Protein AF-A0A3D4XBS9-F1 (afdb_monomer)

Structure (mmCIF, N/CA/C/O backbone):
data_AF-A0A3D4XBS9-F1
#
_entry.id   AF-A0A3D4XBS9-F1
#
loop_
_atom_site.group_PDB
_atom_site.id
_atom_site.type_symbol
_atom_site.label_atom_id
_atom_site.label_alt_id
_atom_site.label_comp_id
_atom_site.label_asym_id
_atom_site.label_entity_id
_atom_site.label_seq_id
_atom_site.pdbx_PDB_ins_code
_atom_site.Cartn_x
_atom_site.Cartn_y
_atom_site.Cartn_z
_atom_site.occupancy
_atom_site.B_iso_or_equiv
_atom_site.auth_seq_id
_atom_site.auth_comp_id
_atom_site.auth_asym_id
_atom_site.auth_atom_id
_atom_site.pdbx_PDB_model_num
ATOM 1 N N . MET A 1 1 ? 24.401 6.840 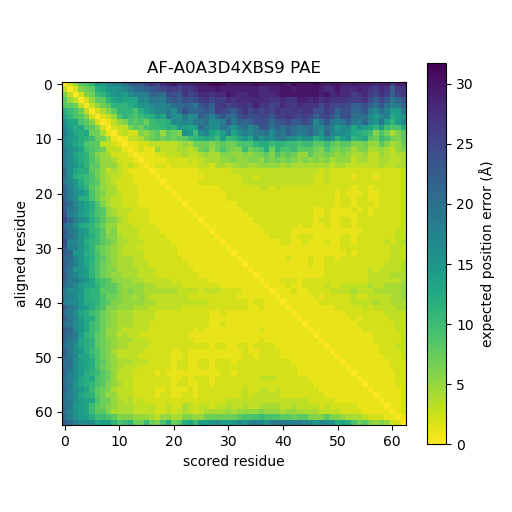-34.686 1.00 45.47 1 MET A N 1
ATOM 2 C CA . MET A 1 1 ? 24.545 6.486 -33.258 1.00 45.47 1 MET A CA 1
ATOM 3 C C . MET A 1 1 ? 23.351 7.073 -32.529 1.00 45.47 1 MET A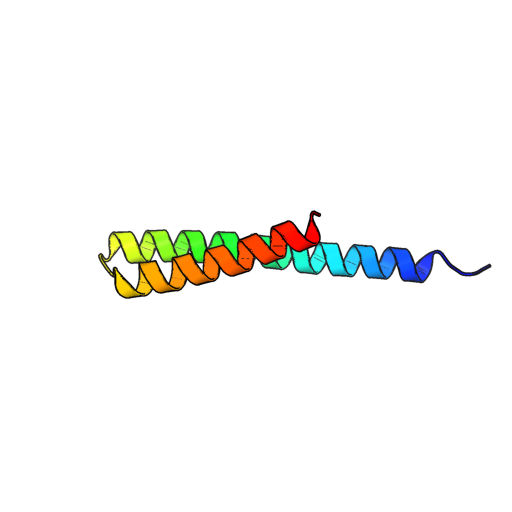 C 1
ATOM 5 O O . MET A 1 1 ? 23.246 8.289 -32.496 1.00 45.47 1 MET A O 1
ATOM 9 N N . GLY A 1 2 ? 22.407 6.271 -32.046 1.00 53.88 2 GLY A N 1
ATOM 10 C CA . GLY A 1 2 ? 21.231 6.826 -31.373 1.00 53.88 2 GLY A CA 1
ATOM 11 C C . GLY A 1 2 ? 20.134 5.796 -31.188 1.00 53.88 2 GLY A C 1
ATOM 12 O O . GLY A 1 2 ? 19.405 5.537 -32.135 1.00 53.88 2 GLY A O 1
ATOM 13 N N . SER A 1 3 ? 20.061 5.228 -29.980 1.00 47.62 3 SER A N 1
ATOM 14 C CA . SER A 1 3 ? 18.890 4.489 -29.464 1.00 47.62 3 SER A CA 1
ATOM 15 C C . SER A 1 3 ? 19.085 3.880 -28.059 1.00 47.62 3 SER A C 1
ATOM 17 O O . SER A 1 3 ? 18.211 3.157 -27.598 1.00 47.62 3 SER A O 1
ATOM 19 N N . GLN A 1 4 ? 20.178 4.169 -27.333 1.00 52.75 4 GLN A N 1
ATOM 20 C CA . GLN A 1 4 ? 20.348 3.674 -25.951 1.00 52.75 4 GLN A CA 1
ATOM 21 C C . GLN A 1 4 ? 19.608 4.550 -24.913 1.00 52.75 4 GLN A C 1
ATOM 23 O O . GLN A 1 4 ? 18.931 4.046 -24.026 1.00 52.75 4 GLN A O 1
ATOM 28 N N . HIS A 1 5 ? 19.647 5.877 -25.084 1.00 52.09 5 HIS A N 1
ATOM 29 C CA . HIS A 1 5 ? 19.255 6.849 -24.050 1.00 52.09 5 HIS A CA 1
ATOM 30 C C . HIS A 1 5 ? 17.752 6.837 -23.685 1.00 52.09 5 HIS A C 1
ATOM 32 O O . HIS A 1 5 ? 17.369 7.123 -22.550 1.00 52.09 5 HIS A O 1
ATOM 38 N N . THR A 1 6 ? 16.873 6.490 -24.626 1.00 55.00 6 THR A N 1
ATOM 39 C CA . THR A 1 6 ? 15.417 6.459 -24.395 1.00 55.00 6 THR A CA 1
ATOM 40 C C . THR A 1 6 ? 14.966 5.210 -23.636 1.00 55.00 6 THR A C 1
ATOM 42 O O . THR A 1 6 ? 14.041 5.291 -22.828 1.00 55.00 6 THR A O 1
ATOM 45 N N . SER A 1 7 ? 15.636 4.073 -23.848 1.00 59.81 7 SER A N 1
ATOM 46 C CA . SER A 1 7 ? 15.334 2.810 -23.158 1.00 59.81 7 SER A CA 1
ATOM 47 C C . SER A 1 7 ? 15.752 2.854 -21.689 1.00 59.81 7 SER A C 1
ATOM 49 O O . SER A 1 7 ? 14.998 2.414 -20.820 1.00 59.81 7 SER A O 1
ATOM 51 N N . ASP A 1 8 ? 16.903 3.467 -21.405 1.00 62.22 8 ASP A N 1
ATOM 52 C CA . ASP A 1 8 ? 17.403 3.648 -20.038 1.00 62.22 8 ASP A CA 1
ATOM 53 C C . ASP A 1 8 ? 16.480 4.575 -19.232 1.00 62.22 8 ASP A C 1
ATOM 55 O O . ASP A 1 8 ? 16.119 4.281 -18.094 1.00 62.22 8 ASP A O 1
ATOM 59 N N . SER A 1 9 ? 15.983 5.642 -19.867 1.00 67.94 9 SER A N 1
ATOM 60 C CA . SER A 1 9 ? 15.035 6.579 -19.251 1.00 67.94 9 SER A CA 1
ATOM 61 C C . SER A 1 9 ? 13.694 5.912 -18.911 1.00 67.94 9 SER A C 1
ATOM 63 O O . SER A 1 9 ? 13.133 6.140 -17.840 1.00 67.94 9 SER A O 1
ATOM 65 N N . PHE A 1 10 ? 13.182 5.047 -19.794 1.00 70.81 10 PHE A N 1
ATOM 66 C CA . PHE A 1 10 ? 11.947 4.292 -19.548 1.00 70.81 10 PHE A CA 1
ATOM 67 C C . PHE A 1 10 ? 12.110 3.253 -18.424 1.00 70.81 10 PHE A C 1
ATOM 69 O O . PHE A 1 10 ? 11.185 3.024 -17.640 1.00 70.81 10 PHE A O 1
ATOM 76 N N . SER A 1 11 ? 13.291 2.637 -18.318 1.00 80.62 11 SER A N 1
ATOM 77 C CA . SER A 1 11 ? 13.640 1.727 -17.221 1.00 80.62 11 SER A CA 1
ATOM 78 C C . SER A 1 11 ? 13.669 2.446 -15.870 1.00 80.62 11 SER A C 1
ATOM 80 O O . SER A 1 11 ? 13.043 1.983 -14.914 1.00 80.62 11 SER A O 1
ATOM 82 N N . GLU A 1 12 ? 14.318 3.609 -15.800 1.00 83.38 12 GLU A N 1
ATOM 83 C CA . GLU A 1 12 ? 14.400 4.387 -14.560 1.00 83.38 12 GLU A CA 1
ATOM 84 C C . GLU A 1 12 ? 13.025 4.901 -14.113 1.00 83.38 12 GLU A C 1
ATOM 86 O O . GLU A 1 12 ? 12.688 4.781 -12.938 1.00 83.38 12 GLU A O 1
ATOM 91 N N . VAL A 1 13 ? 12.164 5.351 -15.035 1.00 83.75 13 VAL A N 1
ATOM 92 C CA . VAL A 1 13 ? 10.781 5.752 -14.701 1.00 83.75 13 VAL A CA 1
ATOM 93 C C . VAL A 1 13 ? 9.977 4.589 -14.110 1.00 83.75 13 VAL A C 1
ATOM 95 O O . VAL A 1 13 ? 9.293 4.767 -13.096 1.00 83.75 13 VAL A O 1
ATOM 98 N N . ARG A 1 14 ? 10.066 3.386 -14.697 1.00 86.06 14 ARG A N 1
ATOM 99 C CA . ARG A 1 14 ? 9.397 2.191 -14.147 1.00 86.06 14 ARG A CA 1
ATOM 100 C C . ARG A 1 14 ? 9.921 1.846 -12.757 1.00 86.06 14 ARG A C 1
ATOM 102 O O . ARG A 1 14 ? 9.120 1.562 -11.870 1.00 86.06 14 ARG A O 1
ATOM 109 N N . LYS A 1 15 ? 11.234 1.934 -12.544 1.00 89.25 15 LYS A N 1
ATOM 110 C CA . LYS A 1 15 ? 11.880 1.683 -11.249 1.00 89.25 15 LYS A CA 1
AT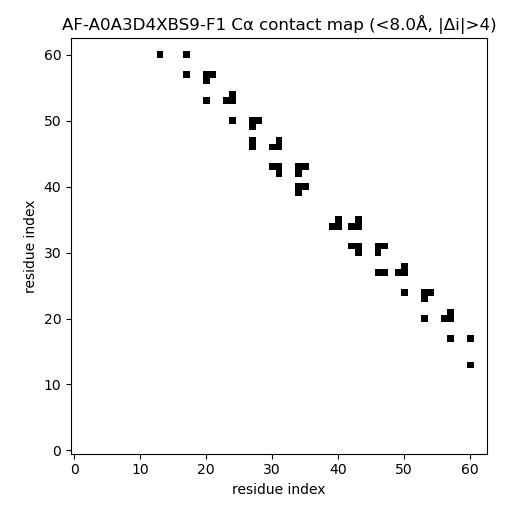OM 111 C C . LYS A 1 15 ? 11.466 2.700 -10.183 1.00 89.25 15 LYS A C 1
ATOM 113 O O . LYS A 1 15 ? 11.137 2.307 -9.066 1.00 89.25 15 LYS A O 1
ATOM 118 N N . THR A 1 16 ? 11.409 3.988 -10.520 1.00 92.62 16 THR A N 1
ATOM 119 C CA . THR A 1 16 ? 10.912 5.031 -9.609 1.00 92.62 16 THR A CA 1
ATOM 120 C C . THR A 1 16 ? 9.452 4.784 -9.238 1.00 92.62 16 THR A C 1
ATOM 122 O O . THR A 1 16 ? 9.116 4.801 -8.053 1.00 92.62 16 THR A O 1
ATOM 125 N N . LYS A 1 17 ? 8.589 4.491 -10.222 1.00 92.88 17 LYS A N 1
ATOM 126 C CA . LYS A 1 17 ? 7.175 4.172 -9.971 1.00 92.88 17 LYS A CA 1
ATOM 127 C C . LYS A 1 17 ? 7.024 2.926 -9.095 1.00 92.88 17 LYS A C 1
ATOM 129 O O . LYS A 1 17 ? 6.221 2.931 -8.167 1.00 92.88 17 LYS A O 1
ATOM 134 N N . PHE A 1 18 ? 7.812 1.887 -9.359 1.00 94.06 18 PHE A N 1
ATOM 135 C CA . PHE A 1 18 ? 7.832 0.662 -8.566 1.00 94.06 18 PHE A CA 1
ATOM 136 C C . PHE A 1 18 ? 8.195 0.930 -7.100 1.00 94.06 18 PHE A C 1
ATOM 138 O O . PHE A 1 18 ? 7.453 0.534 -6.203 1.00 94.06 18 PHE A O 1
ATOM 145 N N . ASN A 1 19 ? 9.295 1.647 -6.852 1.00 94.94 19 ASN A N 1
ATOM 146 C CA . ASN A 1 19 ? 9.738 1.972 -5.494 1.00 94.94 19 ASN A CA 1
ATOM 147 C C . ASN A 1 19 ? 8.672 2.771 -4.736 1.00 94.94 19 ASN A C 1
ATOM 149 O O . ASN A 1 19 ? 8.332 2.430 -3.606 1.00 94.94 19 ASN A O 1
ATOM 153 N N . PHE A 1 20 ? 8.078 3.768 -5.394 1.00 96.31 20 PHE A N 1
ATOM 154 C CA . PHE A 1 20 ? 6.998 4.564 -4.817 1.00 96.31 20 PHE A CA 1
ATOM 155 C C . PHE A 1 20 ? 5.770 3.716 -4.451 1.00 96.31 20 PHE A C 1
ATOM 157 O O . PHE A 1 20 ? 5.200 3.866 -3.370 1.00 96.31 20 PHE A O 1
ATOM 164 N N . LEU A 1 21 ? 5.365 2.787 -5.319 1.00 96.69 21 LEU A N 1
ATOM 165 C CA . LEU A 1 21 ? 4.255 1.877 -5.025 1.00 96.69 21 LEU A CA 1
ATOM 166 C C . LEU A 1 21 ? 4.588 0.910 -3.877 1.00 96.69 21 LEU A C 1
ATOM 168 O O . LEU A 1 21 ? 3.718 0.630 -3.054 1.00 96.69 21 LEU A O 1
ATOM 172 N N . LYS A 1 22 ? 5.837 0.438 -3.756 1.00 96.88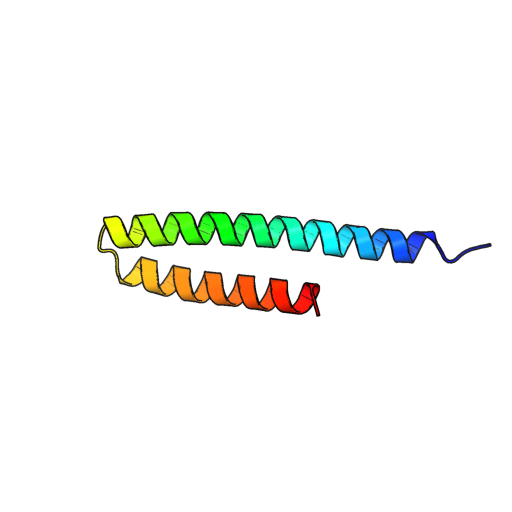 22 LYS A N 1
ATOM 173 C CA . LYS A 1 22 ? 6.276 -0.384 -2.611 1.00 96.88 22 LYS A CA 1
ATOM 174 C C . LYS A 1 22 ? 6.219 0.382 -1.290 1.00 96.88 22 LYS A C 1
ATOM 176 O O . LYS A 1 22 ? 5.778 -0.181 -0.286 1.00 96.88 22 LYS A O 1
ATOM 181 N N . GLU A 1 23 ? 6.623 1.649 -1.282 1.00 97.69 23 GLU A N 1
ATOM 182 C CA . GLU A 1 23 ? 6.511 2.518 -0.104 1.00 97.69 23 GLU A CA 1
ATOM 183 C C . GLU A 1 23 ? 5.047 2.754 0.283 1.00 97.69 23 GLU A C 1
ATOM 185 O O . GLU A 1 23 ? 4.683 2.601 1.452 1.00 97.69 23 GLU A O 1
ATOM 190 N N . GLN A 1 24 ? 4.179 3.031 -0.696 1.00 97.88 24 GLN A N 1
ATOM 191 C CA . GLN A 1 24 ? 2.738 3.147 -0.462 1.00 97.88 24 GLN A CA 1
ATOM 192 C C . GLN A 1 24 ? 2.131 1.854 0.092 1.00 97.88 24 GLN A C 1
ATOM 194 O O . GLN A 1 24 ? 1.380 1.904 1.064 1.00 97.88 24 GLN A O 1
ATOM 199 N N . GLN A 1 25 ? 2.489 0.694 -0.465 1.00 97.75 25 GLN A N 1
ATOM 200 C CA . GLN A 1 25 ? 2.042 -0.613 0.022 1.00 97.75 25 GLN A CA 1
ATOM 201 C C . GLN A 1 25 ? 2.438 -0.826 1.493 1.00 97.75 25 GLN A C 1
ATOM 203 O O . GLN A 1 25 ? 1.640 -1.319 2.293 1.00 97.75 25 GLN A O 1
ATOM 208 N N . CYS A 1 26 ? 3.661 -0.438 1.871 1.00 97.81 26 CYS A N 1
ATOM 209 C CA . CYS A 1 26 ? 4.135 -0.505 3.254 1.00 97.81 26 CYS A CA 1
ATOM 210 C C . CYS A 1 26 ? 3.325 0.424 4.178 1.00 97.81 26 CYS A C 1
ATOM 212 O O . CYS A 1 26 ? 2.839 -0.013 5.224 1.00 97.81 26 CYS A O 1
ATOM 214 N N . SER A 1 27 ? 3.114 1.676 3.761 1.00 98.25 27 SER A N 1
ATOM 215 C CA . SER A 1 27 ? 2.324 2.660 4.513 1.00 98.25 27 SER A CA 1
ATOM 216 C C . SER A 1 27 ? 0.877 2.205 4.724 1.00 98.25 27 SER A C 1
ATOM 218 O O . SER A 1 27 ? 0.377 2.242 5.849 1.00 98.25 27 SER A O 1
ATOM 220 N N . LEU A 1 28 ? 0.219 1.696 3.678 1.00 98.38 28 LEU A N 1
ATOM 221 C CA . LEU A 1 28 ? -1.145 1.169 3.763 1.00 98.38 28 LEU A CA 1
ATOM 222 C C . LEU A 1 28 ? -1.233 -0.009 4.736 1.00 98.38 28 LEU A C 1
ATOM 224 O O . LEU A 1 28 ? -2.118 -0.032 5.585 1.00 98.38 28 LEU A O 1
ATOM 228 N N . ASN A 1 29 ? -0.281 -0.944 4.695 1.00 98.25 29 ASN A N 1
ATOM 229 C CA . ASN A 1 29 ? -0.234 -2.052 5.653 1.00 98.25 29 ASN A CA 1
ATOM 230 C C . ASN A 1 29 ? -0.099 -1.576 7.106 1.00 98.25 29 ASN A C 1
ATOM 232 O O . ASN A 1 29 ? -0.727 -2.144 8.002 1.00 98.25 29 ASN A O 1
ATOM 236 N N . MET A 1 30 ? 0.703 -0.538 7.358 1.00 98.19 30 MET A N 1
ATOM 237 C CA . MET A 1 30 ? 0.823 0.044 8.696 1.00 98.19 30 MET A CA 1
ATOM 238 C C . MET A 1 30 ? -0.494 0.689 9.146 1.00 98.19 30 MET A C 1
ATOM 240 O O . MET A 1 30 ? -0.933 0.455 10.272 1.00 98.19 30 MET A O 1
ATOM 244 N N . GLN A 1 31 ? -1.153 1.441 8.261 1.00 98.31 31 GLN A N 1
ATOM 245 C CA . GLN A 1 31 ? -2.446 2.069 8.545 1.00 98.31 31 GLN A CA 1
ATOM 246 C C . GLN A 1 31 ? -3.554 1.033 8.783 1.00 98.31 31 GLN A C 1
ATOM 248 O O . GLN A 1 31 ? -4.347 1.200 9.703 1.00 98.31 31 GLN A O 1
ATOM 253 N N . ILE A 1 32 ? -3.568 -0.075 8.033 1.00 98.56 32 ILE A N 1
ATOM 254 C CA . ILE A 1 32 ? -4.506 -1.190 8.243 1.00 98.56 32 ILE A CA 1
ATOM 255 C C . ILE A 1 32 ? -4.318 -1.787 9.636 1.00 98.56 32 ILE A C 1
ATOM 257 O O . ILE A 1 32 ? -5.292 -1.973 10.362 1.00 98.56 32 ILE A O 1
ATOM 261 N N . ARG A 1 33 ? -3.069 -2.053 10.045 1.00 98.44 33 ARG A N 1
ATOM 262 C CA . ARG A 1 33 ? -2.776 -2.571 11.392 1.00 98.44 33 ARG A CA 1
ATOM 263 C C . ARG A 1 33 ? -3.259 -1.617 12.481 1.00 98.44 33 ARG A C 1
ATOM 265 O O . ARG A 1 33 ? -3.796 -2.081 13.483 1.00 98.44 33 ARG A O 1
ATOM 272 N N . LEU A 1 34 ? -3.099 -0.309 12.280 1.00 98.44 34 LEU A N 1
ATOM 273 C CA . LEU A 1 34 ? -3.603 0.698 13.212 1.00 98.44 34 LEU A CA 1
ATOM 274 C C . LEU A 1 34 ? -5.139 0.709 13.260 1.00 98.44 34 LEU A C 1
ATOM 276 O O . LEU A 1 34 ? -5.706 0.670 14.347 1.00 98.44 34 LEU A O 1
ATOM 280 N N . ALA A 1 35 ? -5.817 0.693 12.109 1.00 98.31 35 ALA A N 1
ATOM 281 C CA . ALA A 1 35 ? -7.279 0.631 12.042 1.00 98.31 35 ALA A CA 1
ATOM 282 C C . ALA A 1 35 ? -7.826 -0.621 12.751 1.00 98.31 35 ALA A C 1
ATOM 284 O O . ALA A 1 35 ? -8.771 -0.529 13.533 1.00 98.31 35 ALA A O 1
ATOM 285 N N . MET A 1 36 ? -7.166 -1.771 12.576 1.00 97.81 36 MET A N 1
ATOM 286 C CA . MET A 1 36 ? -7.493 -3.004 13.300 1.00 97.81 36 MET A CA 1
ATOM 287 C C . MET A 1 36 ? -7.344 -2.852 14.820 1.00 97.81 36 MET A C 1
ATOM 289 O O . MET A 1 36 ? -8.208 -3.314 15.560 1.00 97.81 36 MET A O 1
ATOM 293 N N . GLN A 1 37 ? -6.271 -2.206 15.292 1.00 98.31 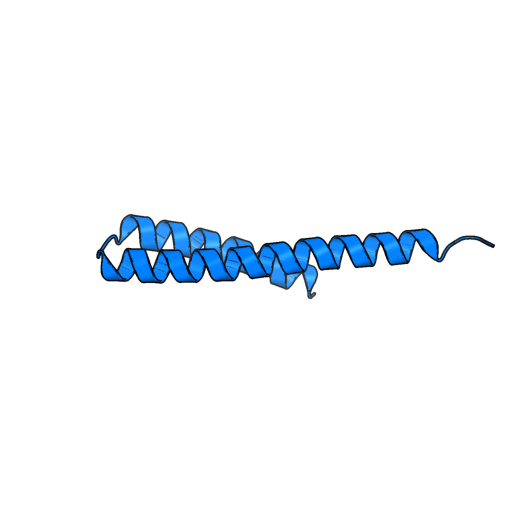37 GLN A N 1
ATOM 294 C CA . GLN A 1 37 ? -6.051 -1.953 16.724 1.00 98.31 37 GLN A CA 1
ATOM 295 C C . GLN A 1 37 ? -7.098 -1.010 17.325 1.00 98.31 37 GLN A C 1
ATOM 297 O O . GLN A 1 37 ? -7.442 -1.144 18.495 1.00 98.31 37 GLN A O 1
ATOM 302 N N . LEU A 1 38 ? -7.603 -0.069 16.528 1.00 98.19 38 LEU A N 1
ATOM 303 C CA . LEU A 1 38 ? -8.649 0.872 16.929 1.00 98.19 38 LEU A CA 1
ATOM 304 C C . LEU A 1 38 ? -10.067 0.310 16.745 1.00 98.19 38 LEU A C 1
ATOM 306 O O . LEU A 1 38 ? -11.031 1.001 17.064 1.00 98.19 38 LEU A O 1
ATOM 310 N N . HIS A 1 39 ? -10.202 -0.923 16.245 1.00 97.56 39 HIS A N 1
ATOM 311 C CA . HIS A 1 39 ? -11.478 -1.527 15.849 1.00 97.56 39 HIS A CA 1
ATOM 312 C C . HIS A 1 39 ? -12.272 -0.680 14.834 1.00 97.56 39 HIS A C 1
ATOM 314 O O . HIS A 1 39 ? -13.499 -0.766 14.762 1.00 97.56 39 HIS A O 1
ATOM 320 N N . ASP A 1 40 ? -11.572 0.116 14.023 1.00 98.06 40 ASP A N 1
ATOM 321 C CA . ASP A 1 40 ? -12.159 0.919 12.953 1.00 98.06 40 ASP A CA 1
ATOM 322 C C . ASP A 1 40 ? -12.302 0.072 11.682 1.00 98.06 40 ASP A C 1
ATOM 324 O O . ASP A 1 40 ? -11.448 0.058 10.791 1.00 98.06 40 ASP A O 1
ATOM 328 N N . VAL A 1 41 ? -13.398 -0.687 11.635 1.00 97.56 41 VAL A N 1
ATOM 329 C CA . VAL A 1 41 ? -13.693 -1.643 10.558 1.00 97.56 41 VAL A CA 1
ATOM 330 C C . VAL A 1 41 ? -13.907 -0.942 9.214 1.00 97.56 41 VAL A C 1
ATOM 332 O O . VAL A 1 41 ? -13.526 -1.488 8.178 1.00 97.56 41 VAL A O 1
ATOM 335 N N . GLN A 1 42 ? -14.478 0.267 9.212 1.00 98.06 42 GLN A N 1
ATOM 336 C CA . GLN A 1 42 ? -14.727 1.006 7.973 1.00 98.06 42 GLN A CA 1
ATOM 337 C C . GLN A 1 42 ? -13.408 1.478 7.360 1.00 98.06 42 GLN A C 1
ATOM 339 O O . GLN A 1 42 ? -13.122 1.166 6.204 1.00 98.06 42 GLN A O 1
ATOM 344 N N . THR A 1 43 ? -12.563 2.146 8.150 1.00 97.69 43 THR A N 1
ATOM 345 C CA . THR A 1 43 ? -11.245 2.588 7.680 1.00 97.69 43 THR A CA 1
ATOM 346 C C . THR A 1 43 ? -10.381 1.397 7.269 1.00 97.69 43 THR A C 1
ATOM 348 O O . THR A 1 43 ? -9.673 1.468 6.266 1.00 97.69 43 THR A O 1
ATOM 351 N N . GLN A 1 44 ? -10.453 0.275 7.994 1.00 98.25 44 GLN A N 1
ATOM 352 C CA . GLN A 1 44 ? -9.758 -0.952 7.605 1.00 98.25 44 GLN A CA 1
ATOM 353 C C . GLN A 1 44 ? -10.184 -1.426 6.207 1.00 98.25 44 GLN A C 1
ATOM 355 O O . GLN A 1 44 ? -9.314 -1.703 5.382 1.00 98.25 44 GLN A O 1
ATOM 360 N N . ALA A 1 45 ? -11.490 -1.522 5.937 1.00 98.19 45 ALA A N 1
ATOM 361 C CA . ALA A 1 45 ? -12.007 -1.977 4.648 1.00 98.19 45 ALA A CA 1
ATOM 362 C C . ALA A 1 45 ? -11.565 -1.055 3.499 1.00 98.19 45 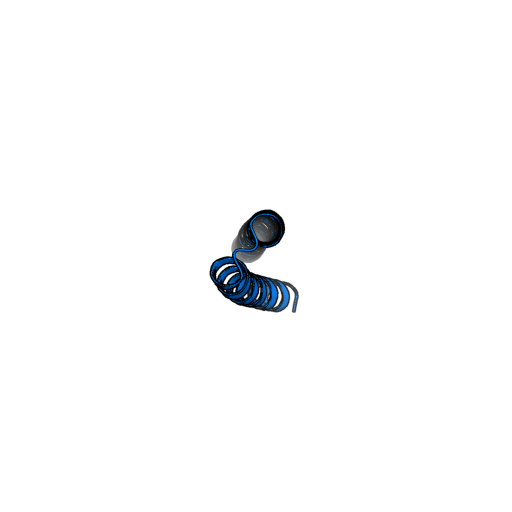ALA A C 1
ATOM 364 O O . ALA A 1 45 ? -11.038 -1.532 2.493 1.00 98.19 45 ALA A O 1
ATOM 365 N N . ASP A 1 46 ? -11.673 0.262 3.690 1.00 98.38 46 ASP A N 1
ATOM 366 C CA . ASP A 1 46 ? -11.274 1.250 2.682 1.00 98.38 46 ASP A CA 1
ATOM 367 C C . ASP A 1 46 ? -9.768 1.186 2.375 1.00 98.38 46 ASP A C 1
ATOM 369 O O . ASP A 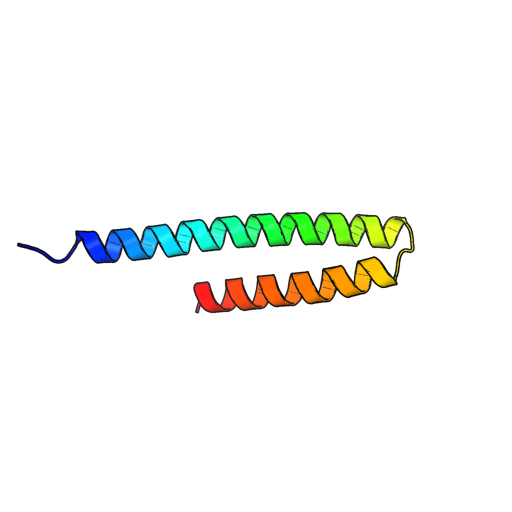1 46 ? -9.337 1.339 1.229 1.00 98.38 46 ASP A O 1
ATOM 373 N N . LEU A 1 47 ? -8.937 0.954 3.396 1.00 98.50 47 LEU A N 1
ATOM 374 C CA . LEU A 1 47 ? -7.492 0.801 3.221 1.00 98.50 47 LEU A CA 1
ATOM 375 C C . LEU A 1 47 ? -7.119 -0.522 2.538 1.00 98.50 47 LEU A C 1
ATOM 377 O O . LEU A 1 47 ? -6.140 -0.551 1.791 1.00 98.50 47 LEU A O 1
ATOM 381 N N . VAL A 1 48 ? -7.873 -1.600 2.772 1.00 98.31 48 VAL A N 1
ATOM 382 C CA . VAL A 1 48 ? -7.662 -2.899 2.112 1.00 98.31 48 VAL A CA 1
ATOM 383 C C . VAL A 1 48 ? -7.947 -2.806 0.612 1.00 98.31 48 VAL A C 1
ATOM 385 O O . VAL A 1 48 ? -7.137 -3.296 -0.175 1.00 98.31 48 VAL A O 1
ATOM 388 N N . GLU A 1 49 ? -9.020 -2.127 0.200 1.00 98.25 49 GLU A N 1
ATOM 389 C CA . GLU A 1 49 ? -9.295 -1.904 -1.229 1.00 98.25 49 GLU A CA 1
ATOM 390 C C . GLU A 1 49 ? -8.181 -1.077 -1.891 1.00 98.25 49 GLU A C 1
ATOM 392 O O . GLU A 1 49 ? -7.644 -1.471 -2.926 1.00 98.25 49 GLU A O 1
ATOM 397 N N . LYS A 1 50 ? -7.709 -0.002 -1.243 1.00 98.12 50 LYS A N 1
ATOM 398 C CA . LYS A 1 50 ? -6.553 0.771 -1.743 1.00 98.12 50 LYS A CA 1
ATOM 399 C C . LYS A 1 50 ? -5.279 -0.070 -1.842 1.00 98.12 50 LYS A C 1
ATOM 401 O O . LYS A 1 50 ? -4.502 0.076 -2.785 1.00 98.12 50 LYS A O 1
ATOM 406 N N . LEU A 1 51 ? -5.035 -0.948 -0.867 1.00 98.25 51 LEU A N 1
ATOM 407 C CA . LEU A 1 51 ? -3.880 -1.847 -0.879 1.00 98.25 51 LEU A CA 1
ATOM 408 C C . LEU A 1 51 ? -3.941 -2.815 -2.065 1.00 98.25 51 LEU A C 1
ATOM 410 O O . LEU A 1 51 ? -2.903 -3.098 -2.673 1.00 98.25 51 LEU A O 1
ATOM 414 N N . ARG A 1 52 ? -5.139 -3.297 -2.406 1.00 97.94 52 ARG A N 1
ATOM 415 C CA . ARG A 1 52 ? -5.370 -4.134 -3.583 1.00 97.94 52 ARG A CA 1
ATOM 416 C C . ARG A 1 52 ? -5.039 -3.380 -4.869 1.00 97.94 52 ARG A C 1
ATOM 418 O O . ARG A 1 52 ? -4.224 -3.871 -5.640 1.00 97.94 52 ARG A O 1
ATOM 425 N N . GLU A 1 53 ? -5.539 -2.158 -5.042 1.00 97.75 53 GLU A N 1
ATOM 426 C CA . GLU A 1 53 ? -5.230 -1.325 -6.218 1.00 97.75 53 GLU A CA 1
ATOM 427 C C . GLU A 1 53 ? -3.724 -1.060 -6.391 1.00 97.75 53 GLU A C 1
ATOM 429 O O . GLU A 1 53 ? -3.198 -1.088 -7.506 1.00 97.75 53 GLU A O 1
ATOM 434 N N . VAL A 1 54 ? -3.002 -0.793 -5.296 1.00 97.12 54 VAL A N 1
ATOM 435 C CA . VAL A 1 54 ? -1.540 -0.601 -5.328 1.00 97.12 54 VAL A CA 1
ATOM 436 C C . VAL A 1 54 ? -0.818 -1.898 -5.693 1.00 97.1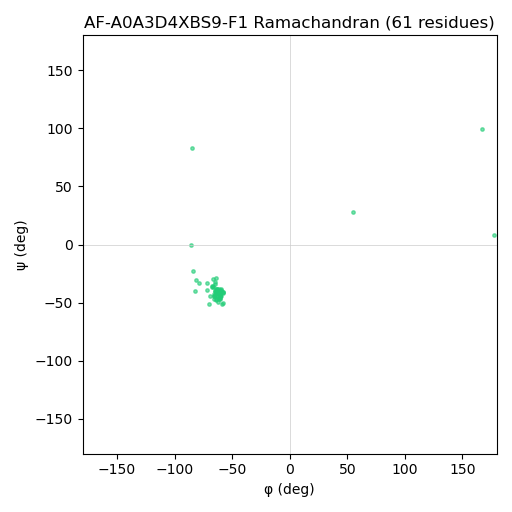2 54 VAL A C 1
ATOM 438 O O . VAL A 1 54 ? 0.187 -1.865 -6.405 1.00 97.12 54 VAL A O 1
ATOM 441 N N . THR A 1 55 ? -1.321 -3.038 -5.221 1.00 96.25 55 THR A N 1
ATOM 442 C CA . THR A 1 55 ? -0.749 -4.356 -5.524 1.00 96.25 55 THR A CA 1
ATOM 443 C C . THR A 1 55 ? -0.965 -4.721 -6.992 1.00 96.25 55 THR A C 1
ATOM 445 O O . THR A 1 55 ? 0.002 -5.068 -7.662 1.00 96.25 55 THR A O 1
ATOM 448 N N . ASP A 1 56 ? -2.161 -4.493 -7.536 1.00 96.75 56 ASP A N 1
ATOM 449 C CA . ASP A 1 56 ? -2.459 -4.702 -8.959 1.00 96.75 56 ASP A CA 1
ATOM 450 C C . ASP A 1 56 ? -1.561 -3.827 -9.861 1.00 96.75 56 ASP A C 1
ATOM 452 O O . ASP A 1 56 ? -1.074 -4.264 -10.906 1.00 96.75 56 ASP A O 1
ATOM 456 N N . GLN A 1 57 ? -1.271 -2.587 -9.444 1.00 95.69 57 GLN A N 1
ATOM 457 C CA . GLN A 1 57 ? -0.332 -1.712 -10.155 1.00 95.69 57 GLN A CA 1
ATOM 458 C C . GLN A 1 57 ? 1.119 -2.204 -10.097 1.00 95.69 57 GLN A C 1
ATOM 460 O O . GLN A 1 57 ? 1.856 -2.023 -11.069 1.00 95.69 57 GLN A O 1
ATOM 465 N N . LEU A 1 58 ? 1.550 -2.785 -8.974 1.00 94.19 58 LEU A N 1
ATOM 466 C CA . LEU A 1 58 ? 2.877 -3.392 -8.848 1.00 94.19 58 LEU A CA 1
ATOM 467 C C . LEU A 1 58 ? 3.004 -4.610 -9.760 1.00 94.19 58 LEU A C 1
ATOM 469 O O . LEU A 1 58 ? 4.005 -4.723 -10.469 1.00 94.19 58 LEU A O 1
ATOM 473 N N . ASP A 1 59 ? 1.983 -5.462 -9.789 1.00 93.25 59 ASP A N 1
ATOM 474 C CA . ASP A 1 59 ? 1.944 -6.648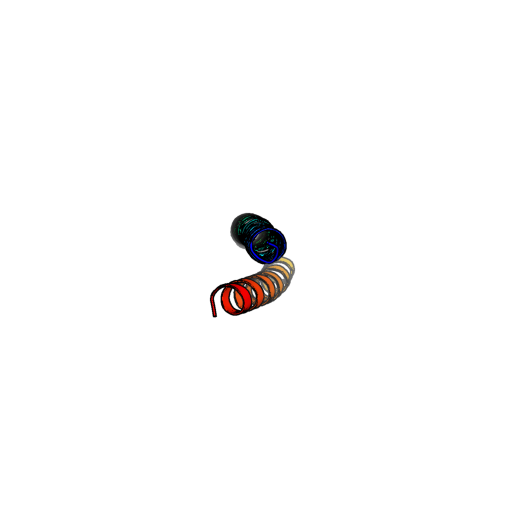 -10.643 1.00 93.25 59 ASP A CA 1
ATOM 475 C C . ASP A 1 59 ? 1.975 -6.260 -12.126 1.00 93.25 59 ASP A C 1
ATOM 477 O O . ASP A 1 59 ? 2.723 -6.850 -12.901 1.00 93.25 59 ASP A O 1
ATOM 481 N N . HIS A 1 60 ? 1.274 -5.191 -12.519 1.00 92.50 60 HIS A N 1
ATOM 482 C CA . HIS A 1 60 ? 1.337 -4.662 -13.885 1.00 92.50 60 HIS A CA 1
ATOM 483 C C . HIS A 1 60 ? 2.724 -4.120 -14.282 1.00 92.50 60 HIS A C 1
ATOM 485 O O . HIS A 1 60 ? 3.066 -4.120 -15.461 1.00 92.50 60 HIS A O 1
ATOM 491 N N . ILE A 1 61 ? 3.522 -3.629 -13.328 1.00 89.81 61 ILE A N 1
ATOM 492 C CA . ILE A 1 61 ? 4.894 -3.159 -13.597 1.00 89.81 61 ILE A CA 1
ATOM 493 C C . ILE A 1 61 ? 5.890 -4.326 -13.645 1.00 89.81 61 ILE A C 1
ATOM 495 O O . ILE A 1 61 ? 6.906 -4.215 -14.333 1.00 89.81 61 ILE A O 1
ATOM 499 N N . MET A 1 62 ? 5.629 -5.398 -12.890 1.00 82.81 62 MET A N 1
ATOM 500 C CA . MET A 1 62 ? 6.473 -6.597 -12.835 1.00 82.81 62 MET A CA 1
ATOM 501 C C . MET A 1 62 ? 6.184 -7.609 -13.954 1.00 82.81 62 MET A C 1
ATOM 503 O O . MET A 1 62 ? 7.064 -8.423 -14.241 1.00 82.81 62 MET A O 1
ATOM 507 N N . GLY A 1 63 ? 4.983 -7.575 -14.542 1.00 67.94 63 GLY A N 1
ATOM 508 C CA . GLY A 1 63 ? 4.591 -8.366 -15.717 1.00 67.94 63 GLY A CA 1
ATOM 509 C C . GLY A 1 63 ? 5.309 -7.960 -16.999 1.00 67.94 63 GLY A C 1
ATOM 510 O O . GLY A 1 63 ? 5.471 -8.858 -17.854 1.00 67.94 63 GLY A O 1
#

Solvent-accessible surface area (backbone atoms only — not comparable to full-atom values): 3531 Å² total; per-residue (Å²): 140,90,76,63,71,64,57,54,52,54,51,52,53,52,50,53,53,47,52,53,42,52,53,49,47,52,52,39,54,52,51,33,54,50,23,58,74,69,67,36,64,66,63,25,52,58,38,50,54,52,42,47,57,46,48,54,53,47,51,67,73,74,105

Secondary structure (DSSP, 8-state):
--SSHHHHHHHHHHHHHHHHHHHHHHHHHHHHHHHHHTT-HHHHHHHHHHHHHHHHHHHHHH-

Sequence (63 aa):
MGSQHTSDSFSEVRKTKFNFLKEQQCSLNMQIRLAMQLHDVQTQADLVEKLREVTDQLDHIMG

Nearest PDB structures (foldseek):
  4b6x-assembly2_B  TM=9.452E-01  e=1.426E+00  Pseudomonas syringae pv. pisi
  6zvr-assembly1_C  TM=9.575E-01  e=3.409E+00  Nostoc punctiforme
  6zw5-assembly1_A  TM=9.602E-01  e=3.646E+00  Nostoc punctiforme
  8qfv-assembly1_0  TM=9.582E-01  e=7.126E+00  Synechocystis sp. PCC 6803

pLDDT: mean 88.93, std 15.3, range [45.47, 98.56]

Foldseek 3Di:
DDDPPVVVVVVVVLVVLLVVLVVVLVVLVVQLVVCVVVVVVVSNVVSVVVNVVSVVVNVVSVD

Mean predicted aligned error: 6.45 Å

Radius of gyration: 16.44 Å; Cα contacts (8 Å, |Δi|>4): 28; chains: 1; bounding box: 39×15×50 Å